Protein AF-A0A7W0UL31-F1 (afdb_monomer)

Structure (mmCIF, N/CA/C/O backbone):
data_AF-A0A7W0UL31-F1
#
_entry.id   AF-A0A7W0UL31-F1
#
loop_
_atom_site.group_PDB
_atom_site.id
_atom_site.type_symbol
_atom_site.label_atom_id
_atom_site.label_alt_id
_atom_site.label_comp_id
_atom_site.label_asym_id
_atom_site.label_entity_id
_atom_site.label_seq_id
_atom_site.pdbx_PDB_ins_code
_atom_site.Cartn_x
_atom_site.Cartn_y
_atom_site.Cartn_z
_atom_site.occupancy
_atom_site.B_iso_or_equiv
_atom_site.auth_seq_id
_atom_site.auth_comp_id
_atom_site.auth_asym_id
_atom_site.auth_atom_id
_atom_site.pdbx_PDB_model_num
ATOM 1 N N . GLU A 1 1 ? 16.584 16.807 17.099 1.00 48.94 1 GLU A N 1
ATOM 2 C CA . GLU A 1 1 ? 15.785 16.626 15.869 1.00 48.94 1 GLU A CA 1
ATOM 3 C C . GLU A 1 1 ? 14.545 15.810 16.180 1.00 48.94 1 GLU A C 1
ATOM 5 O O . GLU A 1 1 ? 14.664 14.701 16.689 1.00 48.94 1 GLU A O 1
ATOM 10 N N . GLU A 1 2 ? 13.362 16.355 15.923 1.00 54.88 2 GLU A N 1
ATOM 11 C CA . GLU A 1 2 ? 12.105 15.639 16.131 1.00 54.88 2 GLU A CA 1
ATOM 12 C C . GLU A 1 2 ? 11.800 14.799 14.882 1.00 54.88 2 GLU A C 1
ATOM 14 O O . GLU A 1 2 ? 11.562 15.327 13.791 1.00 54.88 2 GLU A O 1
ATOM 19 N N . ARG A 1 3 ? 11.880 13.469 15.003 1.00 69.56 3 ARG A N 1
ATOM 20 C CA . ARG A 1 3 ? 11.578 12.561 13.889 1.00 69.56 3 ARG A CA 1
ATOM 21 C C . ARG A 1 3 ? 10.084 12.627 13.571 1.00 69.56 3 ARG A C 1
ATOM 23 O O . ARG A 1 3 ? 9.265 12.118 14.327 1.00 69.56 3 ARG A O 1
ATOM 30 N N . ARG A 1 4 ? 9.741 13.204 12.414 1.00 88.75 4 ARG A N 1
ATOM 31 C CA . ARG A 1 4 ? 8.352 13.319 11.919 1.00 88.75 4 ARG A CA 1
ATOM 32 C C . ARG A 1 4 ? 7.705 11.971 11.565 1.00 88.75 4 ARG A C 1
ATOM 34 O O . ARG A 1 4 ? 6.484 11.892 11.498 1.00 88.75 4 ARG A O 1
ATOM 41 N N . PHE A 1 5 ? 8.509 10.923 11.369 1.00 91.06 5 PHE A N 1
ATOM 42 C CA . PHE A 1 5 ? 8.060 9.554 11.110 1.00 91.06 5 PHE A CA 1
ATOM 43 C C . PHE A 1 5 ? 8.814 8.551 11.985 1.00 91.06 5 PHE A C 1
ATOM 45 O O . PHE A 1 5 ? 10.020 8.684 12.208 1.00 91.06 5 PHE A O 1
ATOM 52 N N . LYS A 1 6 ? 8.107 7.506 12.425 1.00 95.12 6 LYS A N 1
ATOM 53 C CA . LYS A 1 6 ? 8.711 6.301 12.999 1.00 95.12 6 LYS A CA 1
ATOM 54 C C . LYS A 1 6 ? 8.784 5.233 11.910 1.00 95.12 6 LYS A C 1
ATOM 56 O O . LYS A 1 6 ? 7.753 4.731 11.475 1.00 95.12 6 LYS A O 1
ATOM 61 N N . LEU A 1 7 ? 9.997 4.918 11.463 1.00 96.38 7 LEU A N 1
ATOM 62 C CA . LEU A 1 7 ? 10.238 3.926 10.418 1.00 96.38 7 LEU A CA 1
ATOM 63 C C . LEU A 1 7 ? 10.386 2.527 11.024 1.00 96.38 7 LEU A C 1
ATOM 65 O O . LEU A 1 7 ? 11.145 2.337 11.975 1.00 96.38 7 LEU A O 1
ATOM 69 N N . HIS A 1 8 ? 9.688 1.560 10.435 1.00 97.25 8 HIS A N 1
ATOM 70 C CA . HIS A 1 8 ? 9.832 0.135 10.705 1.00 97.25 8 HIS A CA 1
ATOM 71 C C . HIS A 1 8 ? 10.309 -0.542 9.421 1.00 97.25 8 HIS A C 1
ATOM 73 O O . HIS A 1 8 ? 9.679 -0.378 8.381 1.00 97.25 8 HIS A O 1
ATOM 79 N N . VAL A 1 9 ? 11.420 -1.275 9.488 1.00 97.31 9 VAL A N 1
ATOM 80 C CA . VAL A 1 9 ? 11.961 -2.023 8.347 1.00 97.31 9 VAL A CA 1
ATOM 81 C C . VAL A 1 9 ? 11.692 -3.502 8.577 1.00 97.31 9 VAL A C 1
ATOM 83 O O . VAL A 1 9 ? 12.006 -4.031 9.642 1.00 97.31 9 VAL A O 1
ATOM 86 N N . ALA A 1 10 ? 11.106 -4.154 7.581 1.00 96.31 10 ALA A N 1
ATOM 87 C CA . ALA A 1 10 ? 10.853 -5.586 7.561 1.00 96.31 10 ALA A CA 1
ATOM 88 C C . ALA A 1 10 ? 11.245 -6.135 6.185 1.00 96.31 10 ALA A C 1
ATOM 90 O O . ALA A 1 10 ? 11.117 -5.433 5.18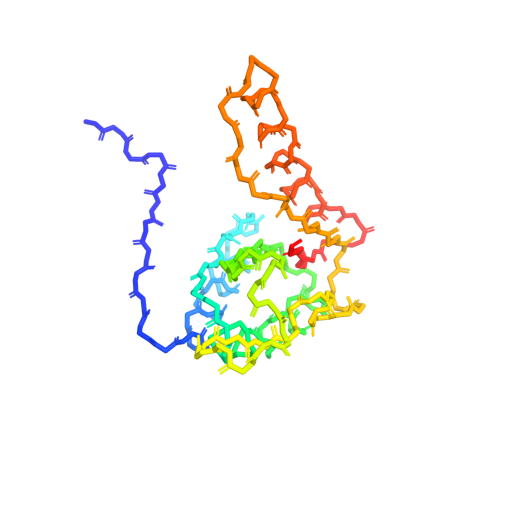6 1.00 96.31 10 ALA A O 1
ATOM 91 N N . ILE A 1 11 ? 11.760 -7.365 6.164 1.00 97.38 11 ILE A N 1
ATOM 92 C CA . ILE A 1 11 ? 12.263 -8.011 4.943 1.00 97.38 11 ILE A CA 1
ATOM 93 C C . ILE A 1 11 ? 11.141 -8.714 4.173 1.00 97.38 11 ILE A C 1
ATOM 95 O O . ILE A 1 11 ? 11.147 -8.706 2.953 1.00 97.38 11 ILE A O 1
ATOM 99 N N . ASP A 1 12 ? 10.182 -9.306 4.884 1.00 98.44 12 ASP A N 1
ATOM 100 C CA . ASP A 1 12 ? 9.030 -9.995 4.299 1.00 98.44 12 ASP A CA 1
ATOM 101 C C . ASP A 1 12 ? 7.854 -9.012 4.188 1.00 98.44 12 ASP A C 1
ATOM 103 O O . ASP A 1 12 ? 7.350 -8.526 5.207 1.00 98.44 12 ASP A O 1
ATOM 107 N N . GLU A 1 13 ? 7.419 -8.699 2.965 1.00 98.62 13 GLU A N 1
ATOM 108 C C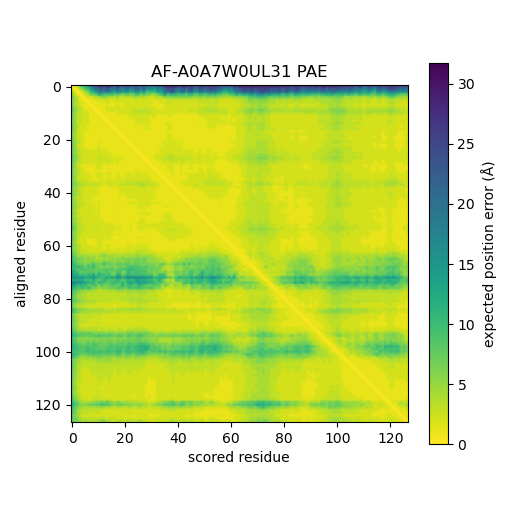A . GLU A 1 13 ? 6.372 -7.707 2.697 1.00 98.62 13 GLU A CA 1
ATOM 109 C C . GLU A 1 13 ? 5.018 -8.110 3.280 1.00 98.62 13 GLU A C 1
ATOM 111 O O . GLU A 1 13 ? 4.282 -7.261 3.790 1.00 98.62 13 GLU A O 1
ATOM 116 N N . ARG A 1 14 ? 4.696 -9.407 3.279 1.00 98.62 14 ARG A N 1
ATOM 117 C CA . ARG A 1 14 ? 3.452 -9.902 3.874 1.00 98.62 14 ARG A CA 1
ATOM 118 C C . ARG A 1 14 ? 3.452 -9.607 5.370 1.00 98.62 14 ARG A C 1
ATOM 120 O O . ARG A 1 14 ? 2.504 -9.019 5.882 1.00 98.62 14 ARG A O 1
ATOM 127 N N . SER A 1 15 ? 4.540 -9.913 6.064 1.00 98.44 15 SER A N 1
ATOM 128 C CA . SER A 1 15 ? 4.710 -9.620 7.490 1.00 98.44 15 SER A CA 1
ATOM 129 C C . SER A 1 15 ? 4.745 -8.112 7.763 1.00 98.44 15 SER A C 1
ATOM 131 O O . SER A 1 15 ? 4.114 -7.641 8.711 1.00 98.44 15 SER A O 1
ATOM 133 N N . ALA A 1 16 ? 5.416 -7.335 6.906 1.00 98.56 16 ALA A N 1
ATOM 134 C CA . ALA A 1 16 ? 5.457 -5.875 6.980 1.00 98.56 16 ALA A CA 1
ATOM 135 C C . ALA A 1 16 ? 4.054 -5.257 6.879 1.00 98.56 16 ALA A C 1
ATOM 137 O O . ALA A 1 16 ? 3.711 -4.346 7.635 1.00 98.56 16 ALA A O 1
ATOM 138 N N . SER A 1 17 ? 3.220 -5.785 5.982 1.00 98.50 17 SER A N 1
ATOM 139 C CA . SER A 1 17 ? 1.853 -5.312 5.769 1.00 98.50 17 SER A CA 1
ATOM 140 C C . SER A 1 17 ? 0.942 -5.589 6.970 1.00 98.50 17 SER A C 1
ATOM 142 O O . SER A 1 17 ? 0.186 -4.708 7.383 1.00 98.50 17 SER A O 1
ATOM 144 N N . PHE A 1 18 ? 1.080 -6.748 7.625 1.00 98.75 18 PHE A N 1
ATOM 145 C CA . PHE A 1 18 ? 0.364 -7.043 8.871 1.00 98.75 18 PHE A CA 1
ATOM 146 C C . PHE A 1 18 ? 0.889 -6.243 10.069 1.00 98.75 18 PHE A C 1
ATOM 148 O O . PHE A 1 18 ? 0.098 -5.855 10.931 1.00 98.75 18 PHE A O 1
ATOM 155 N N . LEU A 1 19 ? 2.188 -5.930 10.118 1.00 98.75 19 LEU A N 1
ATOM 156 C CA . LEU A 1 19 ? 2.732 -4.997 11.107 1.00 98.75 19 LEU A CA 1
ATOM 157 C C . LEU A 1 19 ? 2.098 -3.608 10.946 1.00 98.75 19 LEU A C 1
ATOM 159 O O . LEU A 1 19 ? 1.616 -3.037 11.926 1.00 98.75 19 LEU A O 1
ATOM 163 N N . ALA A 1 20 ? 2.050 -3.084 9.719 1.00 98.62 20 ALA A N 1
ATOM 164 C CA . ALA A 1 20 ? 1.422 -1.799 9.421 1.00 98.62 20 ALA A CA 1
ATOM 165 C C . ALA A 1 20 ? -0.073 -1.796 9.781 1.00 98.62 20 ALA A C 1
ATOM 167 O O . ALA A 1 20 ? -0.539 -0.878 10.458 1.00 98.62 20 ALA A O 1
ATOM 168 N N . LEU A 1 21 ? -0.801 -2.860 9.419 1.00 98.75 21 LEU A N 1
ATOM 169 C CA . LEU A 1 21 ? -2.196 -3.071 9.808 1.00 98.75 21 LEU A CA 1
ATOM 170 C C . LEU A 1 21 ? -2.368 -3.051 11.335 1.00 98.75 21 LEU A C 1
ATOM 172 O O . LEU A 1 21 ? -3.260 -2.376 11.843 1.00 98.75 21 LEU A O 1
ATOM 176 N N . GLY A 1 22 ? -1.520 -3.768 12.077 1.00 98.62 22 GLY A N 1
ATOM 177 C CA . GLY A 1 22 ? -1.569 -3.814 13.539 1.00 98.62 22 GLY A CA 1
ATOM 178 C C . GLY A 1 22 ? -1.350 -2.441 14.174 1.00 98.62 22 GLY A C 1
ATOM 179 O O . GLY A 1 22 ? -2.105 -2.042 15.062 1.00 98.62 22 GLY A O 1
ATOM 180 N N . ILE A 1 23 ? -0.372 -1.678 13.672 1.00 98.62 23 ILE A N 1
ATOM 181 C CA . ILE A 1 23 ? -0.125 -0.299 14.116 1.00 98.62 23 ILE A CA 1
ATOM 182 C C . ILE A 1 23 ? -1.342 0.585 13.804 1.00 98.62 23 ILE A C 1
ATOM 184 O O . ILE A 1 23 ? -1.780 1.344 14.672 1.00 98.62 23 ILE A O 1
ATOM 188 N N . ALA A 1 24 ? -1.926 0.478 12.608 1.00 98.38 24 ALA A N 1
ATOM 189 C CA . ALA A 1 24 ? -3.093 1.266 12.210 1.00 98.38 24 ALA A CA 1
ATOM 190 C C . ALA A 1 24 ? -4.326 0.940 13.066 1.00 98.38 24 ALA A C 1
ATOM 192 O O . ALA A 1 24 ? -5.008 1.853 13.534 1.00 98.38 24 ALA A O 1
ATOM 193 N N . LYS A 1 25 ? -4.574 -0.345 13.356 1.00 98.00 25 LYS A N 1
ATOM 194 C CA . LYS A 1 25 ? -5.652 -0.789 14.255 1.00 98.00 25 LYS A CA 1
ATOM 195 C C . LYS A 1 25 ? -5.469 -0.241 15.669 1.00 98.00 25 LYS A C 1
ATOM 197 O O . LYS A 1 25 ? -6.406 0.327 16.225 1.00 98.00 25 LYS A O 1
ATOM 202 N N . ALA A 1 26 ? -4.267 -0.372 16.231 1.00 98.25 26 ALA A N 1
ATOM 203 C CA . ALA A 1 26 ? -3.978 0.046 17.602 1.00 98.25 26 ALA A CA 1
ATOM 204 C C . ALA A 1 26 ? -4.019 1.571 17.781 1.00 98.25 26 ALA A C 1
ATOM 206 O O . ALA A 1 26 ? -4.472 2.066 18.809 1.00 98.25 26 ALA A O 1
ATOM 207 N N . THR A 1 27 ? -3.547 2.324 16.786 1.00 97.19 27 THR A N 1
ATOM 208 C CA . THR A 1 27 ? -3.444 3.789 16.876 1.00 97.19 27 THR A CA 1
ATOM 209 C C . THR A 1 27 ? -4.650 4.524 16.309 1.00 97.19 27 THR A C 1
ATOM 211 O O . THR A 1 27 ? -4.814 5.706 16.602 1.00 97.19 27 THR A O 1
ATOM 214 N N . ARG A 1 28 ? -5.478 3.857 15.491 1.00 95.00 28 ARG A N 1
ATOM 215 C CA . ARG A 1 28 ? -6.590 4.456 14.729 1.00 95.00 28 ARG A CA 1
ATOM 216 C C . ARG A 1 28 ? -6.130 5.605 13.822 1.00 95.00 28 ARG A C 1
ATOM 218 O O . ARG A 1 28 ? -6.897 6.516 13.522 1.00 95.00 28 ARG A O 1
ATOM 225 N N . ARG A 1 29 ? -4.867 5.569 13.3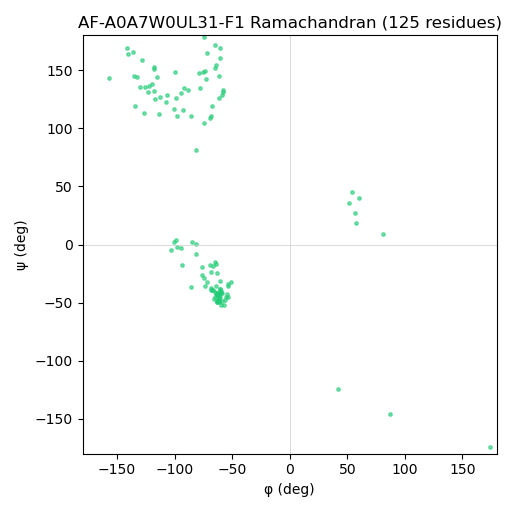91 1.00 96.50 29 ARG A N 1
ATOM 226 C CA . ARG A 1 29 ? -4.243 6.560 12.509 1.00 96.50 29 ARG A CA 1
ATOM 227 C C . ARG A 1 29 ? -3.818 5.895 11.199 1.00 96.50 29 ARG A C 1
ATOM 229 O O . ARG A 1 29 ? -3.476 4.714 11.230 1.00 96.50 29 ARG A O 1
ATOM 236 N N . PRO A 1 30 ? -3.783 6.637 10.077 1.00 97.81 30 PRO A N 1
ATOM 237 C CA . PRO A 1 30 ? -3.240 6.125 8.825 1.00 97.81 30 PRO A CA 1
ATOM 238 C C . PRO A 1 30 ? -1.786 5.686 8.993 1.00 97.81 30 PRO A C 1
ATOM 240 O O . PRO A 1 30 ? -0.964 6.443 9.520 1.00 97.81 30 PRO A O 1
ATOM 243 N N . VAL A 1 31 ? -1.471 4.479 8.528 1.00 98.56 31 VAL A N 1
ATOM 244 C CA . VAL A 1 31 ? -0.105 3.940 8.492 1.00 98.56 31 VAL A CA 1
ATOM 245 C C . VAL A 1 31 ? 0.275 3.645 7.052 1.00 98.56 31 VAL A C 1
ATOM 247 O O . VAL A 1 31 ? -0.535 3.126 6.288 1.00 98.56 31 VAL A O 1
ATOM 250 N N . VAL A 1 32 ? 1.511 3.983 6.689 1.00 98.38 32 VAL A N 1
ATOM 251 C CA . VAL A 1 32 ? 2.059 3.722 5.357 1.00 98.38 32 VAL A CA 1
ATOM 252 C C . VAL A 1 32 ? 2.780 2.376 5.353 1.00 98.38 32 VAL A C 1
ATOM 254 O O . VAL A 1 32 ? 3.580 2.107 6.251 1.00 98.38 32 VAL A O 1
ATOM 257 N N . VAL A 1 33 ? 2.541 1.566 4.325 1.00 98.38 33 VAL A N 1
ATOM 258 C CA . VAL A 1 33 ? 3.383 0.423 3.954 1.00 98.38 33 VAL A CA 1
ATOM 259 C C . VAL A 1 33 ? 3.936 0.662 2.553 1.00 98.38 33 VAL A C 1
ATOM 261 O O . VAL A 1 33 ? 3.201 1.069 1.656 1.00 98.38 33 VAL A O 1
ATOM 264 N N . LEU A 1 34 ? 5.241 0.456 2.380 1.00 98.12 34 LEU A N 1
ATOM 265 C CA . LEU A 1 34 ? 5.946 0.730 1.132 1.00 98.12 34 LEU A CA 1
ATOM 266 C C . LEU A 1 34 ? 6.792 -0.472 0.723 1.00 98.12 34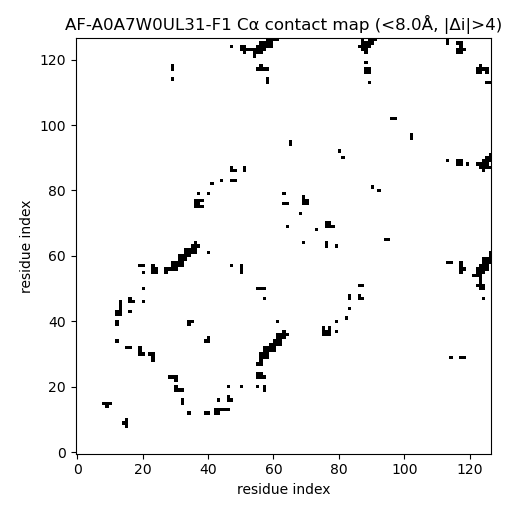 LEU A C 1
ATOM 268 O O . LEU A 1 34 ? 7.490 -1.041 1.561 1.00 98.12 34 LEU A O 1
ATOM 272 N N . CYS A 1 35 ? 6.749 -0.829 -0.559 1.00 98.19 35 CYS A N 1
ATOM 273 C CA . CYS A 1 35 ? 7.578 -1.886 -1.128 1.00 98.19 35 CYS A CA 1
ATOM 274 C C . CYS A 1 35 ? 8.083 -1.531 -2.534 1.00 98.19 35 CYS A C 1
ATOM 276 O O . CYS A 1 35 ? 7.654 -0.556 -3.156 1.00 98.19 35 CYS A O 1
ATOM 278 N N . THR A 1 36 ? 9.018 -2.343 -3.026 1.00 97.12 36 THR A N 1
ATOM 279 C CA . THR A 1 36 ? 9.494 -2.278 -4.414 1.00 97.12 36 THR A CA 1
ATOM 280 C C . THR A 1 36 ? 8.460 -2.850 -5.398 1.00 97.12 36 THR A C 1
ATOM 282 O O . THR A 1 36 ? 7.395 -3.312 -4.986 1.00 97.12 36 THR A O 1
ATOM 285 N N . SER A 1 37 ? 8.778 -2.823 -6.693 1.00 95.94 37 SER A N 1
ATOM 286 C CA . SER A 1 37 ? 7.946 -3.382 -7.759 1.00 95.94 37 SER A CA 1
ATOM 287 C C . SER A 1 37 ? 7.920 -4.916 -7.771 1.00 95.94 37 SER A C 1
ATOM 289 O O . SER A 1 37 ? 8.771 -5.594 -7.187 1.00 95.94 37 SER A O 1
ATOM 291 N N . GLY A 1 38 ? 6.959 -5.485 -8.497 1.00 95.25 38 GLY A N 1
ATOM 292 C CA . GLY A 1 38 ? 6.855 -6.923 -8.721 1.00 95.25 38 GLY A CA 1
ATOM 293 C C . GLY A 1 38 ? 6.078 -7.633 -7.615 1.00 95.25 38 GLY A C 1
ATOM 294 O O . GLY A 1 38 ? 5.131 -7.103 -7.039 1.00 95.25 38 GLY A O 1
ATOM 295 N N . THR A 1 39 ? 6.477 -8.865 -7.296 1.00 96.69 39 THR A N 1
ATOM 296 C CA . THR A 1 39 ? 5.763 -9.716 -6.325 1.00 96.69 39 THR A CA 1
ATOM 297 C C . THR A 1 39 ? 5.763 -9.160 -4.899 1.00 96.69 39 THR A C 1
ATOM 299 O O . THR A 1 39 ? 4.932 -9.574 -4.090 1.00 96.69 39 THR A O 1
ATOM 302 N N . ALA A 1 40 ? 6.639 -8.203 -4.586 1.00 97.69 40 ALA A N 1
ATOM 303 C CA . ALA A 1 40 ? 6.617 -7.459 -3.331 1.00 97.69 40 ALA A CA 1
ATOM 304 C C . ALA A 1 40 ? 5.246 -6.792 -3.096 1.00 97.69 40 ALA A C 1
ATOM 306 O O . ALA A 1 40 ? 4.658 -6.957 -2.028 1.00 97.69 40 ALA A O 1
ATOM 307 N N . ALA A 1 41 ? 4.679 -6.151 -4.126 1.00 97.94 41 ALA A N 1
ATOM 308 C CA . ALA A 1 41 ? 3.343 -5.556 -4.072 1.00 97.94 41 ALA A CA 1
ATOM 309 C C . ALA A 1 41 ? 2.253 -6.620 -3.850 1.00 97.94 41 ALA A C 1
ATOM 311 O O . ALA A 1 41 ? 1.386 -6.475 -2.989 1.00 97.94 41 ALA A O 1
ATOM 312 N N . ALA A 1 42 ? 2.337 -7.754 -4.552 1.00 97.88 42 ALA A N 1
ATOM 313 C CA . ALA A 1 42 ? 1.378 -8.849 -4.392 1.00 97.88 42 ALA A CA 1
ATOM 314 C C . ALA A 1 42 ? 1.362 -9.429 -2.962 1.00 97.88 42 ALA A C 1
ATOM 316 O O . ALA A 1 42 ? 0.311 -9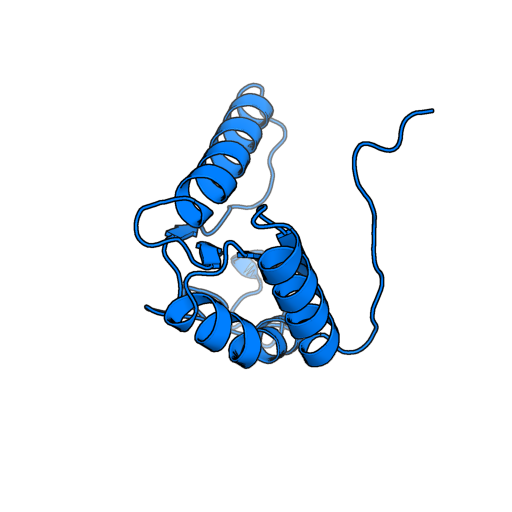.842 -2.472 1.00 97.88 42 ALA A O 1
ATOM 317 N N . ASN A 1 43 ? 2.493 -9.411 -2.253 1.00 98.56 43 ASN A N 1
ATOM 318 C CA . ASN A 1 43 ? 2.568 -9.874 -0.865 1.00 98.56 43 ASN A CA 1
ATOM 319 C C . ASN A 1 43 ? 1.832 -8.966 0.134 1.00 98.56 43 ASN A C 1
ATOM 321 O O . ASN A 1 43 ? 1.506 -9.422 1.231 1.00 98.56 43 ASN A O 1
ATOM 325 N N . LEU A 1 44 ? 1.511 -7.722 -0.233 1.00 98.62 44 LEU A N 1
ATOM 326 C CA . LEU A 1 44 ? 0.710 -6.822 0.605 1.00 98.62 44 LEU A CA 1
ATOM 327 C C . LEU A 1 44 ? -0.789 -7.172 0.575 1.00 98.62 44 LEU A C 1
ATOM 329 O O . LEU A 1 44 ? -1.535 -6.790 1.479 1.00 98.62 44 LEU A O 1
ATOM 333 N N . HIS A 1 45 ? -1.235 -7.920 -0.440 1.00 98.44 45 HIS A N 1
ATOM 334 C CA . HIS A 1 45 ? -2.647 -8.172 -0.736 1.00 98.44 45 HIS A CA 1
ATOM 335 C C . HIS A 1 45 ? -3.448 -8.734 0.461 1.00 98.44 45 HIS A C 1
ATOM 337 O O . HIS A 1 45 ? -4.524 -8.200 0.745 1.00 98.44 45 HIS A O 1
ATOM 343 N N . PRO A 1 46 ? -2.958 -9.730 1.235 1.00 98.69 46 PRO A N 1
ATOM 344 C CA . PRO A 1 46 ? -3.715 -10.262 2.370 1.00 98.69 46 PRO A CA 1
ATOM 345 C C . PRO A 1 46 ? -4.052 -9.205 3.432 1.00 98.69 46 PRO A C 1
ATOM 347 O O . PRO A 1 46 ? -5.180 -9.157 3.920 1.00 98.69 46 PRO A O 1
ATOM 350 N N . ALA A 1 47 ? -3.105 -8.321 3.766 1.00 98.75 47 ALA A N 1
ATOM 351 C CA . ALA A 1 47 ? -3.349 -7.258 4.737 1.00 98.75 47 ALA A CA 1
ATOM 352 C C . ALA A 1 47 ? -4.224 -6.134 4.167 1.00 98.75 47 ALA A C 1
ATOM 354 O O . ALA A 1 47 ? -4.954 -5.503 4.926 1.00 98.75 47 ALA A O 1
ATOM 355 N N . VAL A 1 48 ? -4.190 -5.896 2.850 1.00 98.75 48 VAL A N 1
ATOM 356 C CA . VAL A 1 48 ? -5.091 -4.943 2.180 1.00 98.75 48 VAL A CA 1
ATOM 357 C C . VAL A 1 48 ? -6.543 -5.421 2.250 1.00 98.75 48 VAL A C 1
ATOM 359 O O . VAL A 1 48 ? -7.414 -4.651 2.651 1.00 98.75 48 VAL A O 1
ATOM 362 N N . ILE A 1 49 ? -6.814 -6.695 1.951 1.00 98.69 49 ILE A N 1
ATOM 363 C CA . ILE A 1 49 ? -8.163 -7.272 2.099 1.00 98.69 49 ILE A CA 1
ATOM 364 C C . ILE A 1 49 ? -8.638 -7.144 3.551 1.00 98.69 49 ILE A C 1
ATOM 366 O O . ILE A 1 49 ? -9.731 -6.636 3.809 1.00 98.69 49 ILE A O 1
ATOM 370 N N . GLU A 1 50 ? -7.798 -7.531 4.511 1.00 98.75 50 GLU A N 1
ATOM 371 C CA . GLU A 1 50 ? -8.125 -7.416 5.933 1.00 98.75 50 GLU A CA 1
ATOM 372 C C . GLU A 1 50 ? -8.370 -5.956 6.350 1.00 98.75 50 GLU A C 1
ATOM 374 O O . GLU A 1 50 ? -9.324 -5.669 7.076 1.00 98.75 50 GLU A O 1
ATOM 379 N N . ALA A 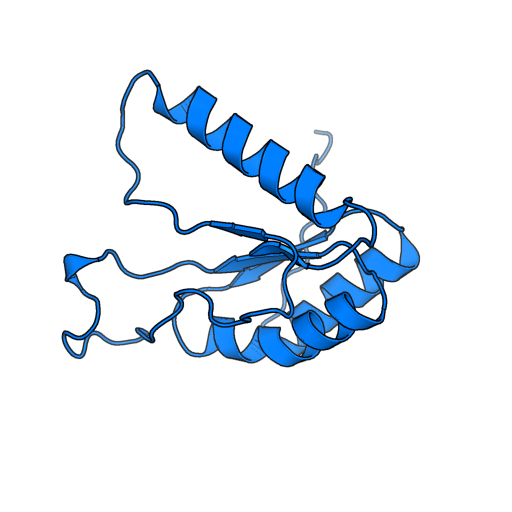1 51 ? -7.561 -5.003 5.876 1.00 98.56 51 ALA A N 1
ATOM 380 C CA . ALA A 1 51 ? -7.764 -3.580 6.136 1.00 98.56 51 ALA A CA 1
ATOM 381 C C . ALA A 1 51 ? -9.112 -3.088 5.587 1.00 98.56 51 ALA A C 1
ATOM 383 O O . ALA A 1 51 ? -9.789 -2.300 6.250 1.00 98.56 51 ALA A O 1
ATOM 384 N N . SER A 1 52 ? -9.522 -3.578 4.412 1.00 98.44 52 SER A N 1
ATOM 385 C CA . SER A 1 52 ? -10.805 -3.235 3.792 1.00 98.44 52 SER A CA 1
ATOM 386 C C . SER A 1 52 ? -11.990 -3.686 4.640 1.00 98.44 52 SER A C 1
ATOM 388 O O . SER A 1 52 ? -12.875 -2.877 4.924 1.00 98.44 52 SER A O 1
ATOM 390 N N . HIS A 1 53 ? -11.983 -4.945 5.088 1.00 98.31 53 HIS A N 1
ATOM 391 C CA . HIS A 1 53 ? -13.071 -5.519 5.884 1.00 98.31 53 HIS A CA 1
ATOM 392 C C . HIS A 1 53 ? -13.096 -4.996 7.322 1.00 98.31 53 HIS A C 1
ATOM 394 O O . HIS A 1 53 ? -14.166 -4.772 7.881 1.00 98.31 53 HIS A O 1
ATOM 400 N N . SER A 1 54 ? -11.927 -4.760 7.919 1.00 98.19 54 SER A N 1
ATOM 401 C CA . SER A 1 54 ? -11.812 -4.253 9.292 1.00 98.19 54 SER A CA 1
ATOM 402 C C . SER A 1 54 ? -11.914 -2.730 9.401 1.00 98.19 54 SER A C 1
ATOM 404 O O . SER A 1 54 ? -11.798 -2.184 10.499 1.00 98.19 54 SER A O 1
ATOM 406 N N . THR A 1 55 ? -12.129 -2.026 8.287 1.00 98.06 55 THR A N 1
ATOM 407 C CA . THR A 1 55 ? -12.170 -0.557 8.216 1.00 98.06 55 THR A CA 1
ATOM 408 C C . THR A 1 55 ? -10.921 0.112 8.803 1.00 98.06 55 THR A C 1
ATOM 410 O O . THR A 1 55 ? -10.991 1.057 9.592 1.00 98.06 55 THR A O 1
ATOM 413 N N . THR A 1 56 ? -9.746 -0.418 8.458 1.00 98.56 56 THR A N 1
ATOM 414 C CA . THR A 1 56 ? -8.459 0.055 8.980 1.00 98.56 56 THR A CA 1
ATOM 415 C C . THR A 1 56 ? -7.785 1.000 7.973 1.00 98.56 56 THR A C 1
ATOM 417 O O . THR A 1 56 ? -7.592 0.600 6.824 1.00 98.56 56 THR A O 1
ATOM 420 N N . PRO A 1 57 ? -7.390 2.228 8.371 1.00 98.38 57 PRO A N 1
ATOM 421 C CA . PRO A 1 57 ? -6.767 3.190 7.464 1.00 98.38 57 PRO A CA 1
ATOM 422 C C . PRO A 1 57 ? -5.315 2.799 7.155 1.00 98.38 57 PRO A C 1
ATOM 424 O O . PRO A 1 57 ? -4.413 2.982 7.977 1.00 98.38 57 PRO A O 1
ATOM 427 N N . LEU A 1 58 ? -5.087 2.271 5.954 1.00 98.56 58 LEU A N 1
ATOM 428 C CA . LEU A 1 58 ? -3.772 1.858 5.462 1.00 98.56 58 LEU A CA 1
ATOM 429 C C . LEU A 1 58 ? -3.458 2.606 4.160 1.00 98.56 58 LEU A C 1
ATOM 431 O O . LEU A 1 58 ? -4.318 2.737 3.297 1.00 98.56 58 LEU A O 1
ATOM 435 N N . VAL A 1 59 ? -2.236 3.100 4.003 1.00 98.62 59 VAL A N 1
ATOM 436 C CA . VAL A 1 59 ? -1.771 3.719 2.755 1.00 98.62 59 VAL A CA 1
ATOM 437 C C . VAL A 1 59 ? -0.689 2.822 2.173 1.00 98.62 59 VAL A C 1
ATOM 439 O O . VAL A 1 59 ? 0.379 2.671 2.762 1.00 98.62 59 VAL A O 1
ATOM 442 N N . VAL A 1 60 ? -0.977 2.198 1.041 1.00 98.50 60 VAL A N 1
ATOM 443 C CA . VAL A 1 60 ? -0.057 1.312 0.333 1.00 98.50 60 VAL A CA 1
ATOM 444 C C . VAL A 1 60 ? 0.674 2.122 -0.726 1.00 98.50 60 VAL A C 1
ATOM 446 O O . VAL A 1 60 ? 0.051 2.855 -1.479 1.00 98.50 60 VAL A O 1
ATOM 449 N N . ILE A 1 61 ? 2.000 2.020 -0.773 1.00 98.19 61 ILE A N 1
ATOM 450 C CA . ILE A 1 61 ? 2.813 2.671 -1.802 1.00 98.19 61 ILE A CA 1
ATOM 451 C C . ILE A 1 61 ? 3.703 1.618 -2.446 1.00 98.19 61 ILE A C 1
ATOM 453 O O . ILE A 1 61 ? 4.613 1.078 -1.818 1.00 98.19 61 ILE A O 1
ATOM 457 N N . THR A 1 62 ? 3.460 1.341 -3.718 1.00 97.75 62 THR A N 1
ATOM 458 C CA . THR A 1 62 ? 4.259 0.401 -4.504 1.00 97.75 62 THR A CA 1
ATOM 459 C C . THR A 1 62 ? 5.110 1.182 -5.490 1.00 97.75 62 THR A C 1
ATOM 461 O O . THR A 1 62 ? 4.573 1.933 -6.305 1.00 97.75 62 THR A O 1
ATOM 464 N N . ALA A 1 63 ? 6.430 1.011 -5.443 1.00 95.88 63 ALA A N 1
ATOM 465 C CA . ALA A 1 63 ? 7.263 1.466 -6.551 1.00 95.88 63 ALA A CA 1
ATOM 466 C C . ALA A 1 63 ? 6.931 0.655 -7.814 1.00 95.88 63 ALA A C 1
ATOM 468 O O . ALA A 1 63 ? 6.520 -0.504 -7.724 1.00 95.88 63 ALA A O 1
ATOM 469 N N . ASP A 1 64 ? 7.122 1.248 -8.988 1.00 93.50 64 ASP A N 1
ATOM 470 C CA . ASP A 1 64 ? 6.877 0.581 -10.265 1.00 93.50 64 ASP A CA 1
ATOM 471 C C . ASP A 1 64 ? 7.951 0.941 -11.297 1.00 93.50 64 ASP A C 1
ATOM 473 O O . ASP A 1 64 ? 8.718 1.896 -11.127 1.00 93.50 64 ASP A O 1
ATOM 477 N N . ARG A 1 65 ? 8.021 0.149 -12.367 1.00 90.19 65 ARG A N 1
ATOM 478 C CA . ARG A 1 65 ? 8.791 0.479 -13.563 1.00 90.19 65 ARG A CA 1
ATOM 479 C C . ARG A 1 65 ? 8.078 1.576 -14.359 1.00 90.19 65 ARG A C 1
ATOM 481 O O . ARG A 1 65 ? 6.849 1.648 -14.339 1.00 90.19 65 ARG A O 1
ATOM 488 N N . PRO A 1 66 ? 8.835 2.430 -15.067 1.00 88.25 66 PRO A N 1
ATOM 489 C CA . PRO A 1 66 ? 8.229 3.427 -15.929 1.00 88.25 66 PRO A CA 1
ATOM 490 C C . PRO A 1 66 ? 7.448 2.741 -17.069 1.00 88.25 66 PRO A C 1
ATOM 492 O O . PRO A 1 66 ? 7.766 1.594 -17.415 1.00 88.25 66 PRO A O 1
ATOM 495 N N . PRO A 1 67 ? 6.425 3.402 -17.643 1.00 87.06 67 PRO A N 1
ATOM 496 C CA . PRO A 1 67 ? 5.502 2.780 -18.594 1.00 87.06 67 PRO A CA 1
ATOM 497 C C . PRO A 1 67 ? 6.189 2.092 -19.779 1.00 87.06 67 PRO A C 1
ATOM 499 O O . PRO A 1 67 ? 5.746 1.031 -20.205 1.00 87.06 67 PRO A O 1
ATOM 502 N N . GLU A 1 68 ? 7.299 2.644 -20.270 1.00 85.69 68 GLU A N 1
ATOM 503 C CA . GLU A 1 68 ? 8.080 2.102 -21.386 1.00 85.69 68 GLU A CA 1
ATOM 504 C C . GLU A 1 68 ? 8.745 0.743 -21.106 1.00 85.69 68 GLU A C 1
ATOM 506 O O . GLU A 1 68 ? 9.174 0.073 -22.043 1.00 85.69 68 GLU A O 1
ATOM 511 N N . LEU A 1 69 ? 8.839 0.321 -19.840 1.00 83.31 69 LEU A N 1
ATOM 512 C CA . LEU A 1 69 ? 9.401 -0.977 -19.449 1.00 83.31 69 LEU A CA 1
ATOM 513 C C . LEU A 1 69 ? 8.333 -2.014 -19.080 1.00 83.31 69 LEU A C 1
ATOM 515 O O . LEU A 1 69 ? 8.676 -3.179 -18.852 1.00 83.31 69 LEU A O 1
ATOM 519 N N . ARG A 1 70 ? 7.051 -1.640 -19.047 1.00 84.44 70 ARG A N 1
ATOM 520 C CA . ARG A 1 70 ? 5.957 -2.577 -18.763 1.00 84.44 70 ARG A CA 1
ATOM 521 C C . ARG A 1 70 ? 5.722 -3.507 -19.952 1.00 84.44 70 ARG A C 1
ATOM 523 O O . ARG A 1 70 ? 5.878 -3.105 -21.097 1.00 84.44 70 ARG A O 1
ATOM 530 N N . ASP A 1 71 ? 5.419 -4.772 -19.666 1.00 81.94 71 ASP A N 1
ATOM 531 C CA . ASP A 1 71 ? 5.163 -5.826 -20.665 1.00 81.94 71 ASP A CA 1
ATOM 532 C C . ASP A 1 71 ? 6.303 -6.094 -21.669 1.00 81.94 71 ASP A C 1
ATOM 534 O O . ASP A 1 71 ? 6.113 -6.739 -22.697 1.00 81.94 71 ASP A O 1
ATOM 538 N N . THR A 1 72 ? 7.528 -5.667 -21.346 1.00 84.62 72 THR A N 1
ATOM 539 C CA . THR A 1 72 ? 8.723 -5.885 -22.186 1.00 84.62 72 THR A CA 1
ATOM 540 C C . THR A 1 72 ? 9.531 -7.132 -21.803 1.00 84.62 72 THR A C 1
ATOM 542 O O . THR A 1 72 ? 10.546 -7.435 -22.426 1.00 84.62 72 THR A O 1
ATOM 545 N N . GLY A 1 73 ? 9.124 -7.845 -20.747 1.00 81.12 73 GLY A N 1
ATOM 546 C CA . GLY A 1 73 ? 9.935 -8.896 -20.118 1.00 81.12 73 GLY A CA 1
ATOM 547 C C . GLY A 1 73 ? 11.002 -8.365 -19.151 1.00 81.12 73 GLY A C 1
ATOM 548 O O . GLY A 1 73 ? 11.843 -9.133 -18.682 1.00 81.12 73 GLY A O 1
ATOM 549 N N . ALA A 1 74 ? 10.978 -7.067 -18.824 1.00 81.50 74 ALA A N 1
ATOM 550 C CA . ALA A 1 74 ? 11.861 -6.481 -17.822 1.00 81.50 74 ALA A CA 1
ATOM 551 C C . ALA A 1 74 ? 11.698 -7.162 -16.449 1.00 81.50 74 ALA A C 1
ATOM 553 O O . ALA A 1 74 ? 10.588 -7.335 -15.940 1.00 81.50 74 ALA A O 1
ATOM 554 N N . GLY A 1 75 ? 12.819 -7.506 -15.810 1.00 79.56 75 GLY A N 1
ATOM 555 C CA . GLY A 1 75 ? 12.821 -8.137 -14.490 1.00 79.56 75 GLY A CA 1
ATOM 556 C C . GLY A 1 75 ? 12.184 -7.265 -13.398 1.00 79.56 75 GLY A C 1
ATOM 557 O O . GLY A 1 75 ? 12.347 -6.042 -13.377 1.00 79.56 75 GLY A O 1
ATOM 558 N N . GLN A 1 76 ? 11.500 -7.920 -12.453 1.00 85.00 76 GLN A N 1
ATOM 559 C CA . GLN A 1 76 ? 10.730 -7.283 -11.370 1.00 85.00 76 GLN A CA 1
ATOM 560 C C . GLN A 1 76 ? 9.593 -6.371 -11.858 1.00 85.00 76 GLN A C 1
ATOM 562 O O . GLN A 1 76 ? 9.355 -5.309 -11.279 1.00 85.00 76 GLN A O 1
ATOM 567 N N . THR A 1 77 ? 8.884 -6.800 -12.900 1.00 87.31 77 THR A N 1
ATOM 568 C CA . THR A 1 77 ? 7.719 -6.095 -13.446 1.00 87.31 77 THR A CA 1
ATOM 569 C C . THR A 1 77 ? 6.519 -7.034 -13.441 1.00 87.31 77 THR A C 1
ATOM 571 O O . THR A 1 77 ? 6.629 -8.177 -13.880 1.00 87.31 77 THR A O 1
ATOM 574 N N . ILE A 1 78 ? 5.392 -6.560 -12.921 1.00 91.94 78 ILE A N 1
ATOM 575 C CA . ILE A 1 78 ? 4.063 -7.172 -13.051 1.00 91.94 78 ILE A CA 1
ATOM 576 C C . ILE A 1 78 ? 3.074 -6.044 -13.355 1.00 91.94 78 ILE A C 1
ATOM 578 O O . ILE A 1 78 ? 3.408 -4.880 -13.133 1.00 91.94 78 ILE A O 1
ATOM 582 N N . ASP A 1 79 ? 1.861 -6.368 -13.797 1.00 92.25 79 ASP A N 1
ATOM 583 C CA . ASP A 1 79 ? 0.793 -5.370 -13.831 1.00 92.25 79 ASP A CA 1
ATOM 584 C C . ASP A 1 79 ? 0.375 -5.011 -12.395 1.00 92.25 79 ASP A C 1
ATOM 586 O O . ASP A 1 79 ? -0.194 -5.828 -11.666 1.00 92.25 79 ASP A O 1
ATOM 590 N N . GLN A 1 80 ? 0.724 -3.796 -11.967 1.00 94.44 80 GLN A N 1
ATOM 591 C CA . GLN A 1 80 ? 0.356 -3.256 -10.657 1.00 94.44 80 GLN A CA 1
ATOM 592 C C . GLN A 1 80 ? -0.874 -2.338 -10.730 1.00 94.44 80 GLN A C 1
ATOM 594 O O . GLN A 1 80 ? -1.332 -1.842 -9.694 1.00 94.44 80 GLN A O 1
ATOM 599 N N . LEU A 1 81 ? -1.436 -2.100 -11.922 1.00 94.88 81 LEU A N 1
ATOM 600 C CA . LEU A 1 81 ? -2.600 -1.238 -12.085 1.00 94.88 81 LEU A CA 1
ATOM 601 C C . LEU A 1 81 ? -3.814 -1.891 -11.439 1.00 94.88 81 LEU A C 1
ATOM 603 O O . LEU A 1 81 ? -4.246 -2.976 -11.817 1.00 94.88 81 LEU A O 1
ATOM 607 N N . LYS A 1 82 ? -4.380 -1.207 -10.439 1.00 94.81 82 LYS A N 1
ATOM 608 C CA . LYS A 1 82 ? -5.517 -1.714 -9.659 1.00 94.81 82 LYS A CA 1
ATOM 609 C C . LYS A 1 82 ? -5.277 -3.129 -9.104 1.00 94.81 82 LYS A C 1
ATOM 611 O O . LYS A 1 82 ? -6.227 -3.896 -8.971 1.00 94.81 82 LYS A O 1
ATOM 616 N N . LEU A 1 83 ? -4.039 -3.450 -8.706 1.00 97.31 83 LEU A N 1
ATOM 617 C CA . LEU A 1 83 ? -3.649 -4.772 -8.184 1.00 97.31 83 LEU A CA 1
ATOM 618 C C . LEU A 1 83 ? -4.554 -5.286 -7.047 1.00 97.31 83 LEU A C 1
ATOM 620 O O . LEU A 1 83 ? -4.771 -6.489 -6.911 1.00 97.31 83 LEU A O 1
ATOM 624 N N . TYR A 1 84 ? -5.088 -4.376 -6.230 1.00 97.81 84 TYR A N 1
ATOM 625 C CA . TYR A 1 84 ? -5.966 -4.691 -5.097 1.00 97.81 84 TYR A CA 1
ATOM 626 C C . TYR A 1 84 ? -7.465 -4.479 -5.389 1.00 97.81 84 TYR A C 1
ATOM 628 O O . TYR A 1 84 ? -8.292 -4.654 -4.496 1.00 97.81 84 TYR A O 1
ATOM 636 N N . SER A 1 85 ? -7.819 -4.092 -6.620 1.00 96.19 85 SER A N 1
ATOM 637 C CA . SER A 1 85 ? -9.187 -3.856 -7.105 1.00 96.19 85 SER A CA 1
ATOM 638 C C . SER A 1 85 ? -10.073 -3.117 -6.086 1.00 96.19 85 SER A C 1
ATOM 640 O O . SER A 1 85 ? -9.708 -2.046 -5.604 1.00 96.19 85 SER A O 1
ATOM 642 N N . ASP A 1 86 ? -11.218 -3.694 -5.723 1.00 96.19 86 ASP A N 1
ATOM 643 C CA . ASP A 1 86 ? -12.234 -3.067 -4.873 1.00 96.19 86 ASP A CA 1
ATOM 644 C C . ASP A 1 86 ? -11.909 -3.158 -3.375 1.00 96.19 86 ASP A C 1
ATOM 646 O O . ASP A 1 86 ? -12.660 -2.662 -2.532 1.00 96.19 86 ASP A O 1
ATOM 650 N N . ALA A 1 87 ? -10.777 -3.772 -3.007 1.00 97.56 87 ALA A N 1
ATOM 651 C CA . ALA A 1 87 ? -10.333 -3.771 -1.621 1.00 97.56 87 ALA A CA 1
ATOM 652 C C . ALA A 1 87 ? -9.914 -2.363 -1.167 1.00 97.56 87 ALA A C 1
ATOM 654 O O . ALA A 1 87 ? -9.968 -2.076 0.027 1.00 97.56 87 ALA A O 1
ATOM 655 N N . VAL A 1 88 ? -9.541 -1.465 -2.086 1.00 97.88 88 VAL A N 1
ATOM 656 C CA . VAL A 1 88 ? -9.094 -0.104 -1.759 1.00 97.88 88 VAL A CA 1
ATOM 657 C C . VAL A 1 88 ? -10.175 0.957 -1.951 1.00 97.88 88 VAL A C 1
ATOM 659 O O . VAL A 1 88 ? -11.028 0.871 -2.824 1.00 97.88 88 VAL A O 1
ATOM 662 N N . ARG A 1 89 ? -10.129 2.004 -1.124 1.00 97.50 89 ARG A N 1
ATOM 663 C CA . ARG A 1 89 ? -11.014 3.180 -1.203 1.00 97.50 89 ARG A CA 1
ATOM 664 C C . ARG A 1 89 ? -10.623 4.130 -2.325 1.00 97.50 89 ARG A C 1
ATOM 666 O O . ARG A 1 89 ? -11.451 4.892 -2.812 1.00 97.50 89 ARG A O 1
ATOM 673 N N . TRP A 1 90 ? -9.350 4.117 -2.698 1.00 98.00 90 TRP A N 1
ATOM 674 C CA . TRP A 1 90 ? -8.807 4.962 -3.745 1.00 98.00 90 TRP A CA 1
ATOM 675 C C . TRP A 1 90 ? -7.530 4.342 -4.305 1.00 98.00 90 TRP A C 1
ATOM 677 O O . TRP A 1 90 ? -6.756 3.748 -3.553 1.00 98.00 90 TRP A O 1
ATOM 687 N N . PHE A 1 91 ? -7.354 4.493 -5.615 1.00 97.94 91 PHE A N 1
ATOM 688 C CA . PHE A 1 91 ? -6.168 4.105 -6.368 1.00 97.94 91 PHE A CA 1
ATOM 689 C C . PHE A 1 91 ? -5.664 5.316 -7.151 1.00 97.94 91 PHE A C 1
ATOM 691 O O . PHE A 1 91 ? -6.468 6.000 -7.800 1.00 97.94 91 PHE A O 1
ATOM 698 N N . ALA A 1 92 ? -4.356 5.552 -7.127 1.00 96.94 92 ALA A N 1
ATOM 699 C CA . ALA A 1 92 ? -3.703 6.485 -8.032 1.00 96.94 92 ALA A CA 1
ATOM 700 C C . ALA A 1 92 ? -2.427 5.895 -8.631 1.00 96.94 92 ALA A C 1
ATOM 702 O O . ALA A 1 92 ? -1.450 5.641 -7.935 1.00 96.94 92 ALA A O 1
ATOM 703 N N . GLU A 1 93 ? -2.408 5.783 -9.956 1.00 94.56 93 GLU A N 1
ATOM 704 C CA . GLU A 1 93 ? -1.155 5.650 -10.683 1.00 94.56 93 GLU A CA 1
ATOM 705 C C . GLU A 1 93 ? -0.493 7.022 -10.802 1.00 94.56 93 GLU A C 1
ATOM 707 O O . GLU A 1 93 ? -1.143 8.018 -11.137 1.00 94.56 93 GLU A O 1
ATOM 712 N N . ILE A 1 94 ? 0.810 7.064 -10.544 1.00 90.88 94 ILE A N 1
ATOM 713 C CA . ILE A 1 94 ? 1.589 8.288 -10.624 1.00 90.88 94 ILE A CA 1
ATOM 714 C C . ILE A 1 94 ? 2.573 8.164 -11.777 1.00 90.88 94 ILE A C 1
ATOM 716 O O . ILE A 1 94 ? 3.320 7.192 -11.860 1.00 90.88 94 ILE A O 1
ATOM 720 N N . GLY A 1 95 ? 2.554 9.153 -12.670 1.00 87.06 95 GLY A N 1
ATOM 721 C CA . GLY A 1 95 ? 3.478 9.214 -13.797 1.00 87.06 95 GLY A CA 1
ATOM 722 C C . GLY A 1 95 ? 4.934 9.386 -13.358 1.00 87.06 95 GLY A C 1
ATOM 723 O O . GLY A 1 95 ? 5.237 9.650 -12.191 1.00 87.06 95 GLY A O 1
ATOM 724 N N . VAL A 1 96 ? 5.843 9.270 -14.327 1.00 89.56 96 VAL A N 1
ATOM 725 C CA . VAL A 1 96 ? 7.279 9.464 -14.100 1.00 89.56 96 VAL A CA 1
ATOM 726 C C . VAL A 1 96 ? 7.527 10.885 -13.565 1.00 89.56 96 VAL A C 1
ATOM 728 O O . VAL A 1 96 ? 7.028 11.848 -14.153 1.00 89.56 96 VAL A O 1
ATOM 731 N N . PRO A 1 97 ? 8.264 11.053 -12.450 1.00 89.19 97 PRO A N 1
ATOM 732 C CA . PRO A 1 97 ? 8.521 12.372 -11.889 1.00 89.19 97 PRO A CA 1
ATOM 733 C C . PRO A 1 97 ? 9.286 13.270 -12.862 1.00 89.19 97 PRO A C 1
ATOM 735 O O . PRO A 1 97 ? 10.388 12.941 -13.294 1.00 89.19 97 PRO A O 1
ATOM 738 N N . GLU A 1 98 ? 8.738 14.452 -13.126 1.00 88.19 98 GLU A N 1
ATOM 739 C CA . GLU A 1 98 ? 9.408 15.498 -1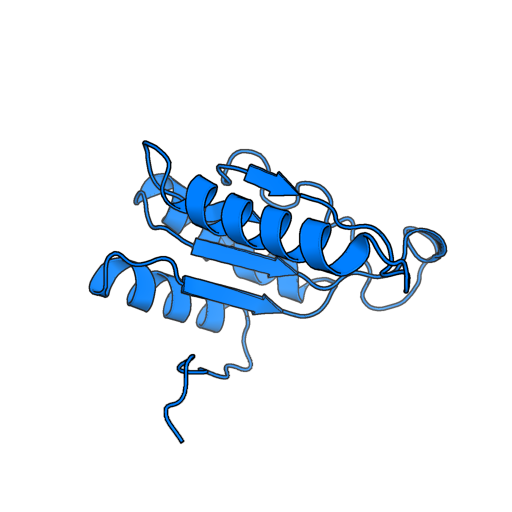3.893 1.00 88.19 98 GLU A CA 1
ATOM 740 C C . GLU A 1 98 ? 9.672 16.731 -13.022 1.00 88.19 98 GLU A C 1
ATOM 742 O O . GLU A 1 98 ? 8.871 17.097 -12.152 1.00 88.19 98 GLU A O 1
ATOM 747 N N . ALA A 1 99 ? 10.805 17.394 -13.253 1.00 89.56 99 ALA A N 1
ATOM 748 C CA . ALA A 1 99 ? 11.180 18.614 -12.547 1.00 89.56 99 ALA A CA 1
ATOM 749 C C . ALA A 1 99 ? 10.473 19.829 -13.167 1.00 89.56 99 ALA A C 1
ATOM 751 O O . ALA A 1 99 ? 11.050 20.556 -13.974 1.00 89.56 99 ALA A O 1
ATOM 752 N N . ARG A 1 100 ? 9.209 20.040 -12.786 1.00 90.81 100 ARG A N 1
ATOM 753 C CA . ARG A 1 100 ? 8.388 21.178 -13.214 1.00 90.81 100 ARG A CA 1
ATOM 754 C C . ARG A 1 100 ? 7.986 22.049 -12.012 1.00 90.81 100 ARG A C 1
ATOM 756 O O . ARG A 1 100 ? 7.900 21.530 -10.894 1.00 90.81 100 ARG A O 1
ATOM 763 N N . PRO A 1 101 ? 7.733 23.358 -12.193 1.00 88.88 101 PRO A N 1
ATOM 764 C CA . PRO A 1 101 ? 7.308 24.244 -11.102 1.00 88.88 101 PRO A CA 1
ATOM 765 C C . PRO A 1 101 ? 6.071 23.741 -10.334 1.00 88.88 101 PRO A C 1
ATOM 767 O O . PRO A 1 101 ? 5.972 23.906 -9.118 1.00 88.88 101 PRO A O 1
ATOM 770 N N . GLU A 1 102 ? 5.144 23.082 -11.027 1.00 89.94 102 GLU A N 1
ATOM 771 C CA . GLU A 1 102 ? 3.895 22.539 -10.493 1.00 89.94 102 GLU A CA 1
ATOM 772 C C . GLU A 1 102 ? 4.030 21.177 -9.789 1.00 89.94 102 GLU A C 1
ATOM 774 O O . GLU A 1 102 ? 3.080 20.731 -9.137 1.00 89.94 102 GLU A O 1
ATOM 779 N N . SER A 1 103 ? 5.200 20.528 -9.852 1.00 90.50 103 SER A N 1
ATOM 780 C CA . SER A 1 103 ? 5.387 19.179 -9.304 1.00 90.50 103 SER A CA 1
ATOM 781 C C . SER A 1 103 ? 5.146 19.142 -7.793 1.00 90.50 103 SER A C 1
ATOM 783 O O . SER A 1 103 ? 4.426 18.279 -7.298 1.00 90.50 103 SER A O 1
ATOM 785 N N . VAL A 1 104 ? 5.689 20.095 -7.026 1.00 92.00 104 VAL A N 1
ATOM 786 C CA . VAL A 1 104 ? 5.555 20.088 -5.554 1.00 92.00 104 VAL A CA 1
ATOM 787 C C . VAL A 1 104 ? 4.095 20.235 -5.091 1.00 92.00 104 VAL A C 1
ATOM 789 O O . VAL A 1 104 ? 3.667 19.426 -4.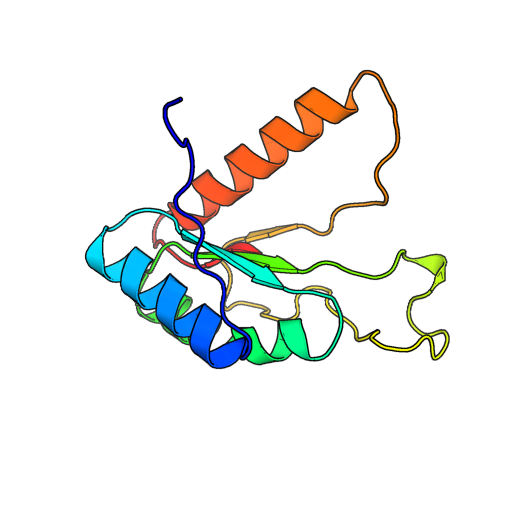260 1.00 92.00 104 VAL A O 1
ATOM 792 N N . PRO A 1 105 ? 3.303 21.210 -5.588 1.00 94.50 105 PRO A N 1
ATOM 793 C CA . PRO A 1 105 ? 1.870 21.272 -5.298 1.00 94.50 105 PRO A CA 1
ATOM 794 C C . PRO A 1 105 ? 1.121 19.983 -5.648 1.00 94.50 105 PRO A C 1
ATOM 796 O O . PRO A 1 105 ? 0.318 19.518 -4.838 1.00 94.50 105 PRO A O 1
ATOM 799 N N . TYR A 1 106 ? 1.422 19.379 -6.801 1.00 93.44 106 TYR A N 1
ATOM 800 C CA . TYR A 1 106 ? 0.815 18.120 -7.232 1.00 93.44 106 TYR A CA 1
ATOM 801 C C . TYR A 1 106 ? 1.091 16.977 -6.243 1.00 93.44 106 TYR A C 1
ATOM 803 O O . TYR A 1 106 ? 0.150 16.365 -5.735 1.00 93.44 106 TYR A O 1
ATOM 811 N N . TRP A 1 107 ? 2.357 16.746 -5.876 1.00 93.94 107 TRP A N 1
ATOM 812 C CA . TRP A 1 107 ? 2.739 15.694 -4.925 1.00 93.94 107 TRP A CA 1
ATOM 813 C C . TRP A 1 107 ? 2.107 15.889 -3.543 1.00 93.94 107 TRP A C 1
ATOM 815 O O . TRP A 1 107 ? 1.666 14.927 -2.913 1.00 93.94 107 TRP A O 1
ATOM 825 N N . ARG A 1 108 ? 2.013 17.140 -3.071 1.00 95.38 108 ARG A N 1
ATOM 826 C CA . ARG A 1 108 ? 1.343 17.462 -1.801 1.00 95.38 108 ARG A CA 1
ATOM 827 C C . ARG A 1 108 ? -0.152 17.164 -1.854 1.00 95.38 108 ARG A C 1
ATOM 829 O O . ARG A 1 108 ? -0.678 16.576 -0.912 1.00 95.38 108 ARG A O 1
ATOM 836 N N . ALA A 1 109 ? -0.822 17.551 -2.938 1.00 96.12 109 ALA A N 1
ATOM 837 C CA . ALA A 1 109 ? -2.243 17.281 -3.130 1.00 96.12 109 ALA A CA 1
ATOM 838 C C . ALA A 1 109 ? -2.520 15.773 -3.206 1.00 96.12 109 ALA A C 1
ATOM 840 O O . ALA A 1 109 ? -3.466 15.291 -2.583 1.00 96.12 109 ALA A O 1
ATOM 841 N N . LEU A 1 110 ? -1.664 15.023 -3.903 1.00 96.31 110 LEU A N 1
ATOM 842 C CA . LEU A 1 110 ? -1.766 13.574 -4.017 1.00 96.31 110 LEU A CA 1
ATOM 843 C C . LEU A 1 110 ? -1.609 12.880 -2.655 1.00 96.31 110 LEU A C 1
ATOM 845 O O . LEU A 1 110 ? -2.464 12.085 -2.271 1.00 96.31 110 LEU A O 1
ATOM 849 N N . ALA A 1 111 ? -0.571 13.229 -1.889 1.00 96.44 111 ALA A N 1
ATOM 850 C CA . ALA A 1 111 ? -0.349 12.673 -0.555 1.00 96.44 111 ALA A CA 1
ATOM 851 C C . ALA A 1 111 ? -1.499 13.012 0.413 1.00 96.44 111 ALA A C 1
ATOM 853 O O . ALA A 1 111 ? -1.974 12.144 1.147 1.00 96.44 111 ALA A O 1
ATOM 854 N N . ALA A 1 112 ? -1.993 14.256 0.385 1.00 97.75 112 ALA A N 1
ATOM 855 C CA . ALA A 1 112 ? -3.147 14.666 1.183 1.00 97.75 112 ALA A CA 1
ATOM 856 C C . ALA A 1 112 ? -4.406 13.869 0.808 1.00 97.75 112 ALA A C 1
ATOM 858 O O . ALA A 1 112 ? -5.143 13.428 1.691 1.00 97.75 112 ALA A O 1
ATOM 859 N N . ARG A 1 113 ? -4.625 13.629 -0.491 1.00 98.06 113 ARG A N 1
ATOM 860 C CA . ARG A 1 113 ? -5.747 12.828 -0.986 1.00 98.06 113 ARG A CA 1
ATOM 861 C C . ARG A 1 113 ? -5.635 11.359 -0.590 1.00 98.06 113 ARG A C 1
ATOM 863 O O . ARG A 1 113 ? -6.654 10.790 -0.205 1.00 98.06 113 ARG A O 1
ATOM 870 N N . ALA A 1 114 ? -4.439 10.768 -0.616 1.00 97.81 114 ALA A N 1
ATOM 871 C CA . ALA A 1 114 ? -4.211 9.397 -0.154 1.00 97.81 114 ALA A CA 1
ATOM 872 C C . ALA A 1 114 ? -4.651 9.231 1.306 1.00 97.81 114 ALA A C 1
ATOM 874 O O . ALA A 1 114 ? -5.492 8.388 1.625 1.00 97.81 114 ALA A O 1
ATOM 875 N N . VAL A 1 115 ? -4.150 10.112 2.177 1.00 97.88 115 VAL A N 1
ATOM 876 C CA . VAL A 1 115 ? -4.474 10.112 3.608 1.00 97.88 115 VAL A CA 1
ATOM 877 C C . VAL A 1 115 ? -5.970 10.337 3.830 1.00 97.88 115 VAL A C 1
ATOM 879 O O . VAL A 1 115 ? -6.604 9.550 4.534 1.00 97.88 115 VAL A O 1
ATOM 882 N N . ALA A 1 116 ? -6.556 11.356 3.194 1.00 98.19 116 ALA A N 1
ATOM 883 C CA . ALA A 1 116 ? -7.985 11.646 3.304 1.00 98.19 116 ALA A CA 1
ATOM 884 C C . ALA A 1 116 ? -8.860 10.470 2.836 1.00 98.19 116 ALA A C 1
ATOM 886 O O . ALA A 1 116 ? -9.850 10.148 3.486 1.00 98.19 116 ALA A O 1
ATOM 887 N N . SER A 1 117 ? -8.471 9.788 1.756 1.00 98.12 117 SER A N 1
ATOM 888 C CA . SER A 1 117 ? -9.218 8.646 1.216 1.00 98.12 117 SER A CA 1
ATOM 889 C C . SER A 1 117 ? -9.168 7.436 2.150 1.00 98.12 117 SER A C 1
ATOM 891 O O . SER A 1 117 ? -10.196 6.791 2.351 1.00 98.12 117 SER A O 1
ATOM 893 N N . SER A 1 118 ? -8.023 7.168 2.792 1.00 98.19 118 SER A N 1
ATOM 894 C CA . SER A 1 118 ? -7.918 6.097 3.801 1.00 98.19 118 SER A CA 1
ATOM 895 C C . SER A 1 118 ? -8.805 6.329 5.034 1.00 98.19 118 SER A C 1
ATOM 897 O O . SER A 1 118 ? -9.203 5.382 5.711 1.00 98.19 118 SER A O 1
ATOM 899 N N . LEU A 1 119 ? -9.138 7.597 5.305 1.00 97.88 119 LEU A N 1
ATOM 900 C CA . LEU A 1 119 ? -9.985 8.051 6.411 1.00 97.88 119 LEU A CA 1
ATOM 901 C C . LEU A 1 119 ? -11.440 8.329 5.999 1.00 97.88 119 LEU A C 1
ATOM 903 O O . LEU A 1 119 ? -12.219 8.799 6.828 1.00 97.88 119 LEU A O 1
ATOM 907 N N . SER A 1 120 ? -11.810 8.074 4.739 1.00 93.69 120 SER A N 1
ATOM 908 C CA . SER A 1 120 ? -13.193 8.222 4.263 1.00 93.69 120 SER A CA 1
ATOM 909 C C . SER A 1 120 ? -14.151 7.297 5.026 1.00 93.69 120 SER A C 1
ATOM 911 O O . SER A 1 120 ? -13.708 6.450 5.788 1.00 93.69 120 SER A O 1
ATOM 913 N N . SER A 1 121 ? -15.469 7.460 4.879 1.00 93.88 121 SER A N 1
ATOM 914 C CA . SER A 1 121 ? -16.446 6.575 5.533 1.00 93.88 121 SER A CA 1
ATOM 915 C C . SER A 1 121 ? -16.974 5.534 4.532 1.00 93.88 121 SER A C 1
ATOM 917 O O . SER A 1 121 ? -17.611 5.944 3.560 1.00 93.88 121 SER A O 1
ATOM 919 N N . PRO A 1 122 ? -16.749 4.219 4.734 1.00 94.69 122 PRO A N 1
ATOM 920 C CA . PRO A 1 122 ? -15.974 3.608 5.819 1.00 94.69 122 PRO A CA 1
ATOM 921 C C . PRO A 1 122 ? -14.448 3.691 5.587 1.00 94.69 122 PRO A C 1
ATOM 923 O O . PRO A 1 122 ? -14.013 3.556 4.434 1.00 94.69 122 PRO A O 1
ATOM 926 N N . PRO A 1 123 ? -13.622 3.814 6.655 1.00 97.62 123 PRO A N 1
ATOM 927 C CA . PRO A 1 123 ? -12.170 3.862 6.499 1.00 97.62 123 PRO A CA 1
ATOM 928 C C . PRO A 1 123 ? -11.645 2.586 5.849 1.00 97.62 123 PRO A C 1
ATOM 930 O O . PRO A 1 123 ? -12.319 1.549 5.825 1.00 97.62 123 PRO A O 1
ATOM 933 N N . GLY A 1 124 ? -10.443 2.644 5.297 1.00 98.06 124 GLY A N 1
ATOM 934 C CA . GLY A 1 124 ? -9.886 1.493 4.606 1.00 98.06 124 GLY A CA 1
ATOM 935 C C . GLY A 1 124 ? -8.565 1.783 3.915 1.00 98.06 124 GLY A C 1
ATOM 936 O O . GLY A 1 124 ? -8.010 2.876 4.054 1.00 98.06 124 GLY A O 1
ATOM 937 N N . PRO A 1 125 ? -8.050 0.802 3.168 1.00 98.31 125 PRO A N 1
ATOM 938 C CA . PRO A 1 125 ? -6.787 0.943 2.480 1.00 98.31 125 PRO A CA 1
ATOM 939 C C . PRO A 1 125 ? -6.931 1.833 1.238 1.00 98.31 125 PRO A C 1
ATOM 941 O O . PRO A 1 125 ? -7.975 1.841 0.588 1.00 98.31 125 PRO A O 1
ATOM 944 N N . CYS A 1 126 ? -5.882 2.560 0.877 1.00 97.69 126 CYS A N 1
ATOM 945 C CA . CYS A 1 126 ? -5.711 3.184 -0.436 1.00 97.69 126 CYS A CA 1
ATOM 946 C C . CYS A 1 126 ? -4.350 2.797 -1.018 1.00 97.69 126 CYS A C 1
ATOM 948 O O . CYS A 1 126 ? -3.466 2.379 -0.267 1.00 97.69 126 CYS A O 1
ATOM 950 N N . THR A 1 127 ? -4.205 2.907 -2.337 1.00 95.94 127 THR A N 1
ATOM 951 C CA . THR A 1 127 ? -2.966 2.579 -3.050 1.00 95.94 127 THR A CA 1
ATOM 952 C C . THR A 1 127 ? -2.601 3.599 -4.113 1.00 95.94 127 THR A C 1
ATOM 954 O O . THR A 1 127 ? -3.494 4.352 -4.566 1.00 95.94 127 THR A O 1
#

pLDDT: mean 94.24, std 7.4, range [48.94, 98.75]

Foldseek 3Di:
DDPPDDDDDDDQLLVQLVVQQVCQVVVVAEGEREDEAACSLVSNQVSLLVQLVVLGQYEYYYHADAPVCEPVPDPRHDPPQCSNPPSFQEEDDDHDDDPDPCRVVVVVVVVVVLRVSCVPVSHGYYD

Sequence (127 aa):
EERRFKLHVAIDERSASFLALGIAKATRRPVVVLCTSGTAAANLHPAVIEASHSTTPLVVITADRPPELRDTGAGQTIDQLKLYSDAVRWFAEIGVPEARPESVPYWRALAARAVASSLSSPPGPCT

Mean predicted aligned error: 3.57 Å

Nearest PDB structures (foldseek):
  3lq1-assembly1_A  TM=9.757E-01  e=1.421E-12  Listeria monocytogenes serotype 4b str. F2365
  2x7j-assembly1_D  TM=9.782E-01  e=2.239E-12  Bacillus subtilis
  3lq1-assembly2_B  TM=9.762E-01  e=2.720E-12  Listeria monocytogenes serotype 4b str. F2365
  5z2r-assembly1_C  TM=8.848E-01  e=9.749E-09  Escherichia coli K-12
  3hww-assembly1_D  TM=8.842E-01  e=1.110E-08  Escherichia coli K-12

Solvent-accessible surface area (backbone atoms only — not comparable to full-atom values): 7381 Å² total; per-residue (Å²): 134,85,75,92,67,88,88,82,90,66,91,51,44,44,60,39,29,45,52,34,48,51,52,11,62,76,67,75,39,78,29,74,42,76,44,53,41,28,70,47,47,62,39,31,45,69,40,37,48,49,21,31,76,68,43,26,24,29,39,46,45,66,47,73,75,58,78,92,50,58,95,67,80,50,84,64,66,63,88,65,81,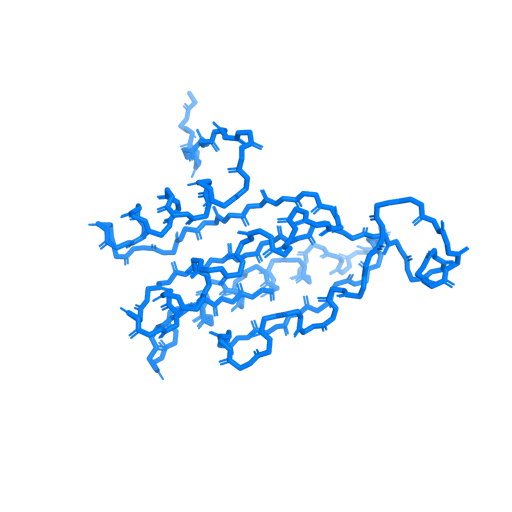67,69,63,56,86,39,36,70,40,79,65,90,76,77,84,90,62,100,50,94,63,40,64,64,50,55,53,52,51,53,53,47,49,58,50,40,9,64,34,94,78,26,9,16,19,64

Radius of gyration: 14.87 Å; Cα contacts (8 Å, |Δi|>4): 183; chains: 1; bounding box: 32×34×40 Å

Secondary structure (DSSP, 8-state):
---SS-----S-HHHHHHHHHHHHHHH-S-EEEEE-STHHHHHHHHHHHHHHHTT--EEEEE----GGGTTTT-TT----TTTTGGGSS-----PPP---TTHHHHHHHHHHHHHHHHTSSSP-EE-